Protein AF-A0A0F9JLM8-F1 (afdb_monomer)

Radius of gyration: 15.65 Å; Cα contacts (8 Å, |Δi|>4): 34; chains: 1; bounding box: 32×10×45 Å

Solvent-accessible surface area (backbone atoms only — not comparable to full-atom values): 3592 Å² total; per-residue (Å²): 130,60,71,68,59,53,53,54,50,46,53,54,49,53,53,49,44,53,51,44,53,53,51,37,50,54,38,53,62,56,21,60,75,23,52,88,80,38,49,70,55,21,52,50,32,50,53,53,43,52,54,45,48,55,52,40,51,55,48,51,56,50,55,76,74,109

Structure (mmCIF, N/CA/C/O backbone):
data_AF-A0A0F9JLM8-F1
#
_entry.id   AF-A0A0F9JLM8-F1
#
loop_
_atom_site.group_PDB
_atom_site.id
_atom_site.type_symbol
_atom_site.label_atom_id
_atom_site.label_alt_id
_atom_site.label_comp_id
_atom_site.label_asym_id
_atom_site.label_entity_id
_atom_site.label_seq_id
_atom_site.pdbx_PDB_ins_code
_atom_site.Cartn_x
_atom_site.Cartn_y
_atom_site.Cartn_z
_atom_site.occupancy
_atom_site.B_iso_or_equiv
_atom_site.auth_seq_id
_atom_site.auth_comp_id
_atom_site.auth_asym_id
_atom_site.auth_atom_id
_atom_site.pdbx_PDB_model_num
ATOM 1 N N . MET A 1 1 ? -18.770 -4.200 22.453 1.00 67.12 1 MET A N 1
ATOM 2 C CA . MET A 1 1 ? -17.327 -4.376 22.747 1.00 67.12 1 MET A CA 1
ATOM 3 C C . MET A 1 1 ? -16.904 -3.346 23.798 1.00 67.12 1 MET A C 1
ATOM 5 O O . MET A 1 1 ? -17.372 -2.217 23.699 1.00 67.12 1 MET A O 1
ATOM 9 N N . PRO A 1 2 ? -16.076 -3.696 24.802 1.00 82.94 2 PRO A N 1
ATOM 10 C CA . PRO A 1 2 ? -15.558 -2.734 25.783 1.00 82.94 2 PRO A CA 1
ATOM 11 C C . PRO A 1 2 ? -14.815 -1.574 25.102 1.00 82.94 2 PRO A C 1
ATOM 13 O O . PRO A 1 2 ? -14.047 -1.819 24.171 1.00 82.94 2 PRO A O 1
ATOM 16 N N . ARG A 1 3 ? -15.001 -0.330 25.570 1.00 80.00 3 ARG A N 1
ATOM 17 C CA . ARG A 1 3 ? -14.394 0.883 24.970 1.00 80.00 3 ARG A CA 1
ATOM 18 C C . ARG A 1 3 ? -12.877 0.765 24.768 1.00 80.00 3 ARG A C 1
ATOM 20 O O . ARG A 1 3 ? -12.373 1.128 23.713 1.00 80.00 3 ARG A O 1
ATOM 27 N N . GLN A 1 4 ? -12.172 0.178 25.736 1.00 83.44 4 GLN A N 1
ATOM 28 C CA . GLN A 1 4 ? -10.725 -0.049 25.667 1.00 83.44 4 GLN A CA 1
ATOM 29 C C . GLN A 1 4 ? -10.321 -0.969 24.502 1.00 83.44 4 GLN A C 1
ATOM 31 O O . GLN A 1 4 ? -9.335 -0.698 23.824 1.00 83.44 4 GLN A O 1
ATOM 36 N N . LYS A 1 5 ? -11.107 -2.019 24.225 1.00 87.81 5 LYS A N 1
ATOM 37 C CA . LYS A 1 5 ? -10.841 -2.948 23.116 1.00 87.81 5 LYS A CA 1
ATOM 38 C C . LYS A 1 5 ? -11.089 -2.293 21.754 1.00 87.81 5 LYS A C 1
ATOM 40 O O . LYS A 1 5 ? -10.296 -2.502 20.846 1.00 87.81 5 LYS A O 1
ATOM 45 N N . ARG A 1 6 ? -12.126 -1.451 21.626 1.00 88.75 6 ARG A N 1
ATOM 46 C CA . ARG A 1 6 ? -12.367 -0.668 20.396 1.00 88.75 6 ARG A CA 1
ATOM 47 C C . ARG A 1 6 ? -11.210 0.281 20.092 1.00 88.75 6 ARG A C 1
ATOM 49 O O . ARG A 1 6 ? -10.714 0.294 18.974 1.00 88.75 6 ARG A O 1
ATOM 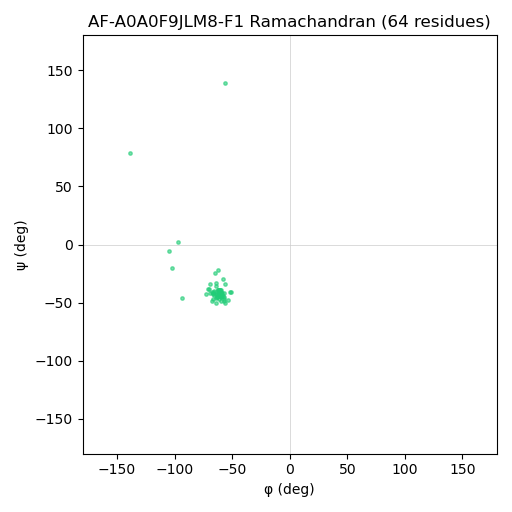56 N N . TRP A 1 7 ? -10.740 1.014 21.103 1.00 93.19 7 TRP A N 1
ATOM 57 C CA . TRP A 1 7 ? -9.607 1.928 20.944 1.00 93.19 7 TRP A CA 1
ATOM 58 C C . TRP A 1 7 ? -8.320 1.202 20.533 1.00 93.19 7 TRP A C 1
ATOM 60 O O . TRP A 1 7 ? -7.616 1.655 19.636 1.00 93.19 7 TRP A O 1
ATOM 70 N N . GLN A 1 8 ? -8.034 0.048 21.146 1.00 95.31 8 GLN A N 1
ATOM 71 C CA . GLN A 1 8 ? -6.875 -0.768 20.777 1.00 95.31 8 GLN A CA 1
ATOM 72 C C . GLN A 1 8 ? -6.935 -1.239 19.321 1.00 95.31 8 GLN A C 1
ATOM 74 O O . GLN A 1 8 ? -5.915 -1.187 18.640 1.00 95.31 8 GLN A O 1
ATOM 79 N N . ILE A 1 9 ? -8.107 -1.672 18.840 1.00 94.75 9 ILE A N 1
ATOM 80 C CA . ILE A 1 9 ? -8.275 -2.082 17.440 1.00 94.75 9 ILE A CA 1
ATOM 81 C C . ILE A 1 9 ? -8.042 -0.895 16.515 1.00 94.75 9 ILE A C 1
ATOM 83 O O . ILE A 1 9 ? -7.209 -1.002 15.622 1.00 94.75 9 ILE A O 1
ATOM 87 N N . LYS A 1 10 ? -8.697 0.244 16.773 1.00 95.56 10 LYS A N 1
ATOM 88 C CA . LYS A 1 10 ? -8.524 1.455 15.963 1.00 95.56 10 LYS A CA 1
ATOM 89 C C . LYS A 1 10 ? -7.050 1.843 15.841 1.00 95.56 10 LYS A C 1
ATOM 91 O O . LYS A 1 10 ? -6.555 1.976 14.732 1.00 95.56 10 LYS A O 1
ATOM 96 N N . ARG A 1 11 ? -6.318 1.864 16.961 1.00 96.75 11 ARG A N 1
ATOM 97 C CA . ARG A 1 11 ? -4.881 2.172 16.959 1.00 96.75 11 ARG A CA 1
ATOM 98 C C . ARG A 1 11 ? -4.063 1.212 16.090 1.00 96.75 11 ARG A C 1
ATOM 100 O O . ARG A 1 11 ? -3.162 1.647 15.388 1.00 96.75 11 ARG A O 1
ATOM 107 N N . ARG A 1 12 ? -4.347 -0.095 16.135 1.00 97.75 12 ARG A N 1
ATOM 108 C CA . ARG A 1 12 ? -3.637 -1.082 15.301 1.00 97.75 12 ARG A CA 1
ATOM 109 C C . ARG A 1 12 ? -3.974 -0.947 13.820 1.00 97.75 12 ARG A C 1
ATOM 111 O O . ARG A 1 12 ? -3.101 -1.176 12.991 1.00 97.75 12 ARG A O 1
ATOM 118 N N . LEU A 1 13 ? -5.209 -0.576 13.496 1.00 97.81 13 LEU A N 1
ATOM 119 C CA . LEU A 1 13 ? -5.615 -0.297 12.122 1.00 97.81 13 LEU A CA 1
ATOM 120 C C . LEU A 1 13 ? -4.947 0.988 11.601 1.00 97.81 13 LEU A C 1
ATOM 122 O O . LEU A 1 13 ? -4.409 0.969 10.500 1.00 97.81 13 LEU A O 1
ATOM 126 N N . ASP A 1 14 ? -4.863 2.045 12.416 1.00 97.81 14 ASP A N 1
ATOM 127 C CA . ASP A 1 14 ? -4.118 3.271 12.079 1.00 97.81 14 ASP A CA 1
ATOM 128 C C . ASP A 1 14 ? -2.623 2.971 11.825 1.00 97.81 14 ASP A C 1
ATOM 130 O O . ASP A 1 14 ? -2.036 3.432 10.844 1.00 97.81 14 ASP A O 1
ATOM 134 N N . GLU A 1 15 ? -2.000 2.150 12.683 1.00 98.19 15 GLU A N 1
ATOM 135 C CA . GLU A 1 15 ? -0.617 1.679 12.502 1.00 98.19 15 GLU A CA 1
ATOM 136 C C . GLU A 1 15 ? -0.450 0.901 11.177 1.00 98.19 15 GLU A C 1
ATOM 138 O O . GLU A 1 15 ? 0.553 1.076 10.480 1.00 98.19 15 GLU A O 1
ATOM 143 N N . ALA A 1 16 ? -1.435 0.076 10.800 1.00 98.19 16 ALA A N 1
ATOM 144 C CA . ALA A 1 16 ? -1.421 -0.675 9.544 1.00 98.19 16 ALA A CA 1
ATOM 145 C C . ALA A 1 16 ? -1.515 0.242 8.311 1.00 98.19 16 ALA A C 1
ATOM 147 O O . ALA A 1 16 ? -0.746 0.060 7.368 1.00 98.19 16 ALA A O 1
ATOM 148 N N . VAL A 1 17 ? -2.370 1.272 8.341 1.00 98.38 17 VAL A N 1
ATOM 149 C CA . VAL A 1 17 ? -2.443 2.301 7.284 1.00 98.38 17 VAL A CA 1
ATOM 150 C C . VAL A 1 17 ? -1.091 2.995 7.105 1.00 98.38 17 VAL A C 1
ATOM 152 O O . VAL A 1 17 ? -0.612 3.156 5.981 1.00 98.38 17 VAL A O 1
ATOM 155 N N . GLY A 1 18 ? -0.434 3.359 8.211 1.00 98.00 18 GLY A N 1
ATOM 156 C CA . GLY A 1 18 ? 0.905 3.949 8.179 1.00 98.00 18 GLY A CA 1
ATOM 157 C C . GLY A 1 18 ? 1.948 3.034 7.527 1.00 98.00 18 GLY A C 1
ATOM 158 O O . GLY A 1 18 ? 2.772 3.501 6.737 1.00 98.00 18 GLY A O 1
ATOM 159 N N . ALA A 1 19 ? 1.894 1.729 7.806 1.00 98.31 19 ALA A N 1
ATOM 160 C CA . ALA A 1 19 ? 2.776 0.747 7.181 1.00 98.31 19 ALA A CA 1
ATOM 161 C C . ALA A 1 19 ? 2.525 0.612 5.668 1.00 98.31 19 ALA A C 1
ATOM 163 O O . ALA A 1 19 ? 3.490 0.567 4.904 1.00 98.31 19 ALA A O 1
ATOM 164 N N . CYS A 1 20 ? 1.260 0.616 5.228 1.00 98.25 20 CYS A N 1
ATOM 165 C CA . CYS A 1 20 ? 0.905 0.620 3.805 1.00 98.25 20 CYS A CA 1
ATOM 166 C C . CYS A 1 20 ? 1.470 1.849 3.086 1.00 98.25 20 CYS A C 1
ATOM 168 O O . CYS A 1 20 ? 2.146 1.686 2.074 1.00 98.25 20 CYS A O 1
ATOM 170 N N . ASN A 1 21 ? 1.290 3.053 3.641 1.00 98.19 21 ASN A N 1
ATOM 171 C CA . ASN A 1 21 ? 1.832 4.285 3.051 1.00 98.19 21 ASN A CA 1
ATOM 172 C C . ASN A 1 21 ? 3.361 4.225 2.908 1.00 98.19 21 ASN A C 1
ATOM 174 O O . ASN A 1 21 ? 3.915 4.590 1.873 1.00 98.19 21 ASN A O 1
ATOM 178 N N . LYS A 1 22 ? 4.062 3.723 3.933 1.00 98.31 22 LYS A N 1
ATOM 179 C CA . LYS A 1 22 ? 5.521 3.576 3.877 1.00 98.31 22 LYS A CA 1
ATOM 180 C C . LYS A 1 22 ? 5.954 2.585 2.792 1.00 98.31 22 LYS A C 1
ATOM 182 O O . LYS A 1 22 ? 6.909 2.855 2.070 1.00 98.31 22 LYS A O 1
ATOM 187 N N . ALA A 1 23 ? 5.260 1.453 2.678 1.00 98.31 23 ALA A N 1
ATOM 188 C CA . ALA A 1 23 ? 5.528 0.471 1.633 1.00 98.31 23 ALA A CA 1
ATOM 189 C C . ALA A 1 23 ? 5.281 1.057 0.235 1.00 98.31 23 ALA A C 1
ATOM 191 O O . ALA A 1 23 ? 6.135 0.907 -0.633 1.00 98.31 23 ALA A O 1
ATOM 192 N N . GLN A 1 24 ? 4.171 1.777 0.036 1.00 98.31 24 GLN A N 1
ATOM 193 C CA . GLN A 1 24 ? 3.871 2.452 -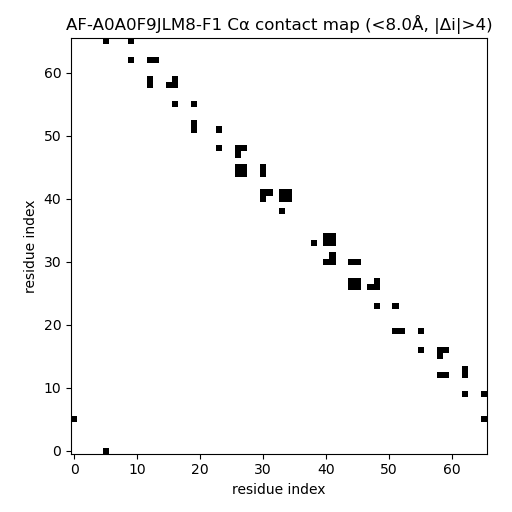1.228 1.00 98.31 24 GLN A CA 1
ATOM 194 C C . GLN A 1 24 ? 4.977 3.435 -1.621 1.00 98.31 24 GLN A C 1
ATOM 196 O O . GLN A 1 24 ? 5.450 3.365 -2.749 1.00 98.31 24 GLN A O 1
ATOM 201 N N . ASN A 1 25 ? 5.452 4.276 -0.696 1.00 98.00 25 ASN A N 1
ATOM 202 C CA . ASN A 1 25 ? 6.538 5.219 -0.982 1.00 98.00 25 ASN A CA 1
ATOM 203 C C . ASN A 1 25 ? 7.802 4.506 -1.479 1.00 98.00 25 ASN A C 1
ATOM 205 O O . ASN A 1 25 ? 8.326 4.861 -2.528 1.00 98.00 25 ASN A O 1
ATOM 209 N N . HIS A 1 26 ? 8.247 3.453 -0.785 1.00 98.12 26 HIS A N 1
ATOM 210 C CA . HIS A 1 26 ? 9.428 2.695 -1.205 1.00 98.12 26 HIS A CA 1
ATOM 211 C C . HIS A 1 26 ? 9.253 2.031 -2.576 1.00 98.12 26 HIS A C 1
ATOM 213 O O . HIS A 1 26 ? 10.196 1.999 -3.364 1.00 98.12 26 HIS A O 1
ATOM 219 N N . LEU A 1 27 ? 8.062 1.505 -2.871 1.00 97.88 27 LEU A N 1
ATOM 220 C CA . LEU A 1 27 ? 7.767 0.872 -4.158 1.00 97.88 27 LEU A CA 1
ATOM 221 C C . LEU A 1 27 ? 7.702 1.891 -5.299 1.00 97.88 27 LEU A C 1
ATOM 223 O O . LEU A 1 27 ? 8.177 1.590 -6.386 1.00 97.88 27 LEU A O 1
ATOM 227 N N . VAL A 1 28 ? 7.149 3.084 -5.061 1.00 97.44 28 VAL A N 1
ATOM 228 C CA . VAL A 1 28 ? 7.106 4.168 -6.055 1.00 97.44 28 VAL A CA 1
ATOM 229 C C . VAL A 1 28 ? 8.509 4.695 -6.342 1.00 97.44 28 VAL A C 1
ATOM 231 O O . VAL A 1 28 ? 8.885 4.788 -7.508 1.00 97.44 28 VAL A O 1
ATOM 234 N N . GLU A 1 29 ? 9.283 4.992 -5.292 1.00 96.56 29 GLU A N 1
ATOM 235 C CA . GLU A 1 29 ? 10.675 5.446 -5.405 1.00 96.56 29 GLU A CA 1
ATOM 236 C C . GLU A 1 29 ? 11.513 4.430 -6.185 1.00 96.56 29 GLU A C 1
ATOM 238 O O . GLU A 1 29 ? 12.157 4.787 -7.165 1.00 96.56 29 GLU A O 1
ATOM 243 N N . THR A 1 30 ? 11.437 3.151 -5.803 1.00 96.50 30 THR A N 1
ATOM 244 C CA . THR A 1 30 ? 12.184 2.081 -6.480 1.00 96.50 30 THR A CA 1
ATOM 245 C C . THR A 1 30 ? 11.677 1.851 -7.900 1.00 96.50 30 THR A C 1
ATOM 247 O O . THR A 1 30 ? 12.471 1.630 -8.804 1.00 96.50 30 THR A O 1
ATOM 250 N N . GLY A 1 31 ? 10.361 1.887 -8.121 1.00 96.88 31 GLY A N 1
ATOM 251 C CA . GLY A 1 31 ? 9.760 1.643 -9.429 1.00 96.88 31 GLY A CA 1
ATOM 252 C C . GLY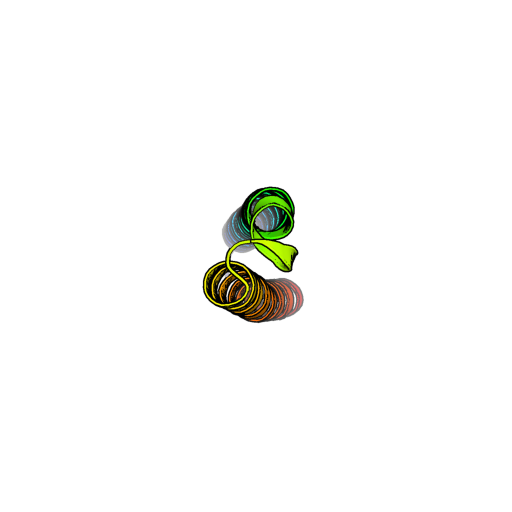 A 1 31 ? 10.185 2.676 -10.469 1.00 96.88 31 GLY A C 1
ATOM 253 O O . GLY A 1 31 ? 10.470 2.296 -11.603 1.00 96.88 31 GLY A O 1
ATOM 254 N N . HIS A 1 32 ? 10.298 3.951 -10.081 1.00 95.88 32 HIS A N 1
ATOM 255 C CA . HIS A 1 32 ? 10.747 5.031 -10.970 1.00 95.88 32 HIS A CA 1
ATOM 256 C C . HIS A 1 32 ? 12.118 4.762 -11.605 1.00 95.88 32 HIS A C 1
ATOM 258 O O . HIS A 1 32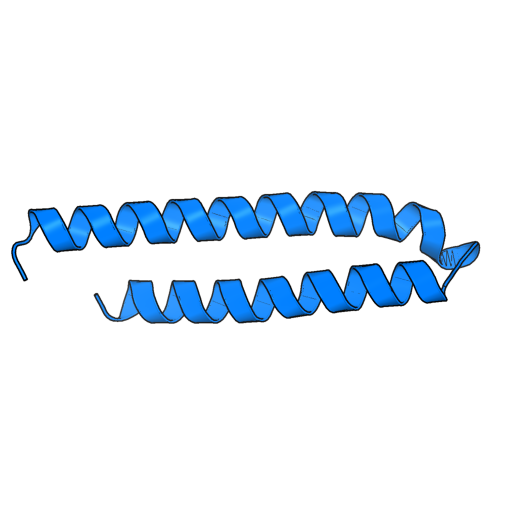 ? 12.315 5.095 -12.772 1.00 95.88 32 HIS A O 1
ATOM 264 N N . ASP A 1 33 ? 13.031 4.088 -10.898 1.00 96.19 33 ASP A N 1
ATOM 265 C CA . ASP A 1 33 ? 14.349 3.728 -11.442 1.00 96.19 33 ASP A CA 1
ATOM 266 C C . ASP A 1 33 ? 14.254 2.790 -12.662 1.00 96.19 33 ASP A C 1
ATOM 268 O O . ASP A 1 33 ? 15.173 2.729 -13.482 1.00 96.19 33 ASP A O 1
ATOM 272 N N . TYR A 1 34 ? 13.136 2.071 -12.812 1.00 95.44 34 TYR A N 1
ATOM 273 C CA . TYR A 1 34 ? 12.917 1.089 -13.874 1.00 95.44 34 TYR A CA 1
ATOM 274 C C . TYR A 1 34 ? 11.975 1.568 -14.984 1.00 95.44 34 TYR A C 1
ATOM 276 O O . TYR A 1 34 ? 11.872 0.874 -15.992 1.00 95.44 34 TYR A O 1
ATOM 284 N N . GLU A 1 35 ? 11.344 2.743 -14.866 1.00 93.81 35 GLU A N 1
ATOM 285 C CA . GLU A 1 35 ? 10.300 3.224 -15.795 1.00 93.81 35 GLU A CA 1
ATOM 286 C C . GLU A 1 35 ? 10.728 3.173 -17.272 1.00 93.81 35 GLU A C 1
ATOM 288 O O . GLU A 1 35 ? 9.964 2.761 -18.142 1.00 93.81 35 GLU A O 1
ATOM 293 N N . THR A 1 36 ? 11.975 3.545 -17.561 1.00 94.88 36 THR A N 1
ATOM 294 C CA . THR A 1 36 ? 12.506 3.581 -18.935 1.00 94.88 36 THR A CA 1
ATOM 295 C C . THR A 1 36 ? 13.399 2.392 -19.286 1.00 94.88 36 THR A C 1
ATOM 297 O O . THR A 1 36 ? 13.602 2.111 -20.467 1.00 94.88 36 THR A O 1
ATOM 300 N N . ILE A 1 37 ? 13.942 1.697 -18.281 1.00 95.50 37 ILE A N 1
ATOM 301 C CA . ILE A 1 37 ? 14.950 0.640 -18.457 1.00 95.50 37 ILE A CA 1
ATOM 302 C C . ILE A 1 37 ? 14.280 -0.736 -18.540 1.00 95.50 37 ILE A C 1
ATOM 304 O O . ILE A 1 37 ? 14.591 -1.527 -19.429 1.00 95.50 37 ILE A O 1
ATOM 308 N N . HIS A 1 38 ? 13.344 -0.999 -17.628 1.00 95.75 38 HIS A N 1
ATOM 309 C CA . HIS A 1 38 ? 12.589 -2.245 -17.512 1.00 95.75 38 HIS A CA 1
ATOM 310 C C . HIS A 1 38 ? 11.116 -1.921 -17.209 1.00 95.75 38 HIS A C 1
ATOM 312 O O . HIS A 1 38 ? 10.689 -1.999 -16.052 1.00 95.75 38 HIS A O 1
ATOM 318 N N . PRO A 1 39 ? 10.328 -1.528 -18.232 1.00 95.12 39 PRO A N 1
ATOM 319 C CA . PRO A 1 39 ? 8.936 -1.115 -18.046 1.00 95.12 39 PRO A CA 1
ATOM 320 C C . PRO A 1 39 ? 8.060 -2.193 -17.397 1.00 95.12 39 PRO A C 1
ATOM 322 O O . PRO A 1 39 ? 7.144 -1.881 -16.650 1.00 95.12 39 PRO A O 1
ATOM 325 N N . ASP A 1 40 ? 8.381 -3.469 -17.607 1.00 97.62 40 ASP A N 1
ATOM 326 C CA . ASP A 1 40 ? 7.716 -4.605 -16.971 1.00 97.62 40 ASP A CA 1
ATOM 327 C C . ASP A 1 40 ? 7.895 -4.623 -15.444 1.00 97.62 40 ASP A C 1
ATOM 329 O O . ASP A 1 40 ? 6.972 -4.979 -14.707 1.00 97.62 40 ASP A O 1
ATOM 333 N N . TYR A 1 41 ? 9.059 -4.198 -14.945 1.00 97.06 41 TYR A N 1
ATOM 334 C CA . TYR A 1 41 ? 9.287 -4.048 -13.507 1.00 97.06 41 TYR A CA 1
ATOM 335 C C . TYR A 1 41 ? 8.533 -2.839 -12.964 1.00 97.06 41 TYR A C 1
ATOM 337 O O . TYR A 1 41 ? 7.900 -2.946 -11.915 1.00 97.06 41 TYR A O 1
ATOM 345 N N . TYR A 1 42 ? 8.549 -1.714 -13.683 1.00 97.50 42 TYR A N 1
ATOM 346 C CA . TYR A 1 42 ? 7.752 -0.538 -13.328 1.00 97.50 42 TYR A CA 1
ATOM 347 C C . TYR A 1 42 ? 6.253 -0.868 -13.230 1.00 97.50 42 TYR A C 1
ATOM 349 O O . TYR A 1 42 ? 5.600 -0.515 -12.242 1.00 97.50 42 TYR A O 1
ATOM 357 N N . ASP A 1 43 ? 5.722 -1.618 -14.197 1.00 97.38 43 ASP A N 1
ATOM 358 C CA . ASP A 1 43 ? 4.336 -2.086 -14.201 1.00 97.38 43 ASP A CA 1
ATOM 359 C C . ASP A 1 43 ? 4.052 -2.994 -12.996 1.00 97.38 43 ASP A C 1
ATOM 361 O O . ASP A 1 43 ? 3.027 -2.843 -12.323 1.00 97.38 43 ASP A O 1
ATOM 365 N N . ALA A 1 44 ? 4.981 -3.896 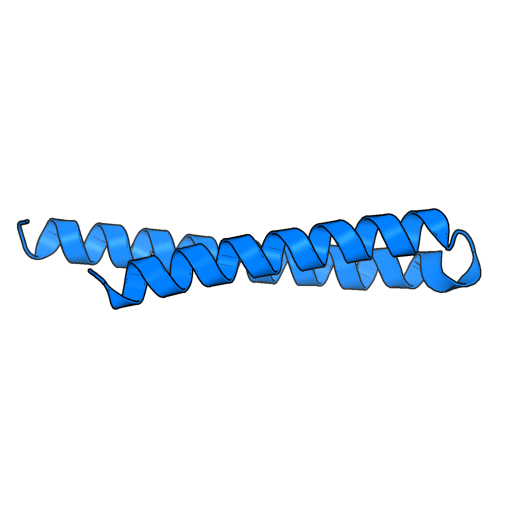-12.660 1.00 98.12 44 ALA A N 1
ATOM 366 C CA . ALA A 1 44 ? 4.863 -4.749 -11.481 1.00 98.12 44 ALA A CA 1
ATOM 367 C C . ALA A 1 44 ? 4.848 -3.937 -10.171 1.00 98.12 44 ALA A C 1
ATOM 369 O O . ALA A 1 44 ? 3.993 -4.175 -9.315 1.00 98.12 44 ALA A O 1
ATOM 370 N N . PHE A 1 45 ? 5.736 -2.948 -10.014 1.00 98.06 45 PHE A N 1
ATOM 371 C CA . PHE A 1 45 ? 5.730 -2.039 -8.861 1.00 98.06 45 PHE A CA 1
ATOM 372 C C . PHE A 1 45 ? 4.408 -1.274 -8.760 1.00 98.06 45 PHE A C 1
ATOM 374 O O . PHE A 1 45 ? 3.803 -1.218 -7.686 1.00 98.06 45 PHE A O 1
ATOM 381 N N . THR A 1 46 ? 3.920 -0.753 -9.885 1.00 97.62 46 THR A N 1
ATOM 382 C CA . THR A 1 46 ? 2.652 -0.022 -9.967 1.00 97.62 46 THR A CA 1
ATOM 383 C C . THR A 1 46 ? 1.470 -0.896 -9.551 1.00 97.62 46 THR A C 1
ATOM 385 O O . THR A 1 46 ? 0.638 -0.469 -8.746 1.00 97.62 46 THR A O 1
ATOM 388 N N . ALA A 1 47 ? 1.419 -2.147 -10.016 1.00 98.25 47 ALA A N 1
ATOM 389 C CA . ALA A 1 47 ? 0.380 -3.098 -9.632 1.00 98.25 47 ALA A CA 1
ATOM 390 C C . ALA A 1 47 ? 0.385 -3.388 -8.118 1.00 98.25 47 ALA A C 1
ATOM 392 O O . ALA A 1 47 ? -0.675 -3.448 -7.490 1.00 98.25 47 ALA A O 1
ATOM 393 N N . ILE A 1 48 ? 1.566 -3.516 -7.501 1.00 98.25 48 ILE A N 1
ATOM 394 C CA . ILE A 1 48 ? 1.681 -3.716 -6.047 1.00 98.25 48 ILE A CA 1
ATOM 395 C C . ILE A 1 48 ? 1.199 -2.471 -5.288 1.00 98.25 48 ILE A C 1
ATOM 397 O O . ILE A 1 48 ? 0.462 -2.600 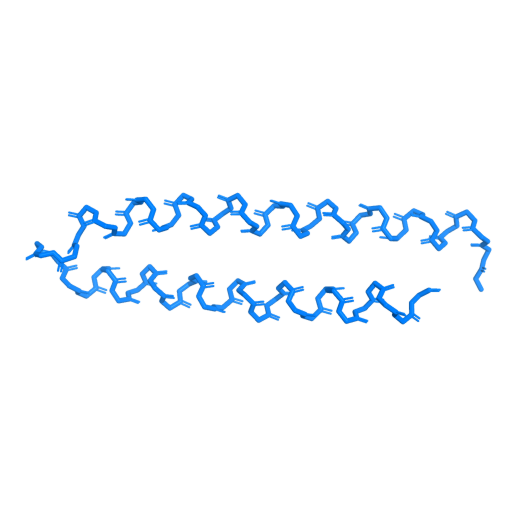-4.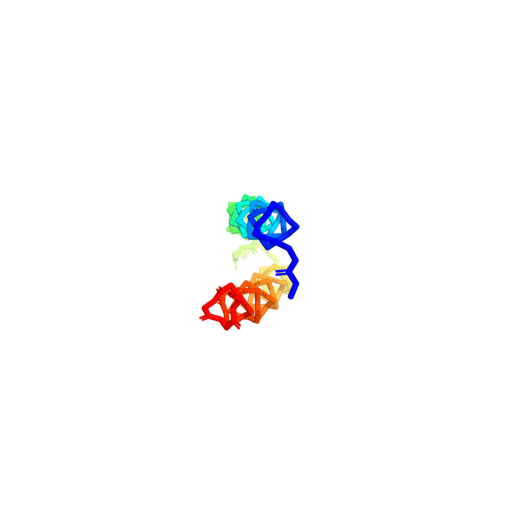308 1.00 98.25 48 ILE A O 1
ATOM 401 N N . VAL A 1 49 ? 1.565 -1.266 -5.737 1.00 98.44 49 VAL A N 1
ATOM 402 C CA 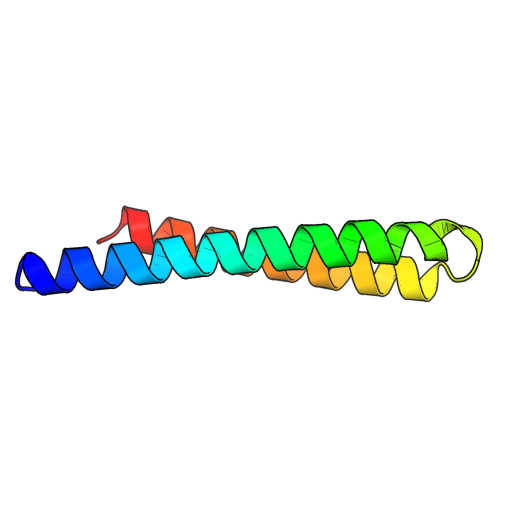. VAL A 1 49 ? 1.116 -0.001 -5.124 1.00 98.44 49 VAL A CA 1
ATOM 403 C C . VAL A 1 49 ? -0.408 0.122 -5.161 1.00 98.44 49 VAL A C 1
ATOM 405 O O . VAL A 1 49 ? -1.011 0.485 -4.148 1.00 98.44 49 VAL A O 1
ATOM 408 N N . GLN A 1 50 ? -1.035 -0.237 -6.285 1.00 98.19 50 GLN A N 1
ATOM 409 C CA . GLN A 1 50 ? -2.494 -0.261 -6.426 1.00 98.19 50 GLN A CA 1
ATOM 410 C C . GLN A 1 50 ? -3.147 -1.277 -5.480 1.00 98.19 50 GLN A C 1
ATOM 412 O O . GLN A 1 50 ? -4.140 -0.964 -4.826 1.00 98.19 50 GLN A O 1
ATOM 417 N N . ALA A 1 51 ? -2.577 -2.478 -5.350 1.00 98.44 51 ALA A N 1
ATOM 418 C CA . ALA A 1 51 ? -3.082 -3.481 -4.414 1.00 98.44 51 ALA A CA 1
ATOM 419 C C . ALA A 1 51 ? -3.004 -3.000 -2.953 1.00 98.44 51 ALA A C 1
ATOM 421 O O . ALA A 1 51 ? -3.936 -3.220 -2.178 1.00 98.44 51 ALA A O 1
ATOM 422 N N . LEU A 1 52 ? -1.924 -2.305 -2.577 1.00 98.25 52 LEU A N 1
ATOM 423 C CA . LEU A 1 52 ? -1.798 -1.695 -1.251 1.00 98.25 52 LEU A CA 1
ATOM 424 C C . LEU A 1 52 ? -2.834 -0.592 -1.011 1.00 98.25 52 LEU A C 1
ATOM 426 O O . LEU A 1 52 ? -3.306 -0.465 0.118 1.00 98.25 52 LEU A O 1
ATOM 430 N N . GLU A 1 53 ? -3.226 0.155 -2.046 1.00 98.19 53 GLU A N 1
ATOM 431 C CA . GLU A 1 53 ? -4.285 1.165 -1.934 1.00 98.19 53 GLU A CA 1
ATOM 432 C C . GLU A 1 53 ? -5.630 0.517 -1.593 1.00 98.19 53 GLU A C 1
ATOM 434 O O . GLU A 1 53 ? -6.280 0.918 -0.632 1.00 98.19 53 GLU A O 1
ATOM 439 N N . LEU A 1 54 ? -5.989 -0.571 -2.283 1.00 98.06 54 LEU A N 1
ATOM 440 C CA . LEU A 1 54 ? -7.219 -1.321 -1.999 1.00 98.06 54 LEU A CA 1
ATOM 441 C C . LEU A 1 54 ? -7.244 -1.876 -0.567 1.00 98.06 54 LEU A C 1
ATOM 443 O O . LEU A 1 54 ? -8.281 -1.861 0.100 1.00 98.06 54 LEU A O 1
ATOM 447 N N . VAL A 1 55 ? -6.101 -2.362 -0.074 1.00 98.12 55 VAL A N 1
ATOM 448 C CA . VAL A 1 55 ? -5.970 -2.826 1.315 1.00 98.12 55 VAL A CA 1
ATOM 449 C C . VAL A 1 55 ? -6.140 -1.663 2.293 1.00 98.12 55 VAL A C 1
ATOM 451 O O . VAL A 1 55 ? -6.851 -1.805 3.290 1.00 98.12 55 VAL A O 1
ATOM 454 N N . LYS A 1 56 ? -5.529 -0.508 2.012 1.00 97.94 56 LYS A N 1
ATOM 455 C CA . LYS A 1 56 ? -5.638 0.698 2.840 1.00 97.94 56 LYS A CA 1
ATOM 456 C C . LYS A 1 56 ? -7.084 1.189 2.926 1.00 97.94 56 LYS A C 1
ATOM 458 O O . LYS A 1 56 ? -7.561 1.465 4.026 1.00 97.94 56 LYS A O 1
ATOM 463 N N . ASP A 1 57 ? -7.801 1.205 1.808 1.00 98.06 57 ASP A N 1
ATOM 464 C CA . ASP A 1 57 ? -9.218 1.571 1.758 1.00 98.06 57 ASP A CA 1
ATOM 465 C C . ASP A 1 57 ? -10.082 0.609 2.576 1.00 98.06 57 ASP A C 1
ATOM 467 O O . ASP A 1 57 ? -10.930 1.038 3.359 1.00 98.06 57 ASP A O 1
ATOM 471 N N . ALA A 1 58 ? -9.839 -0.700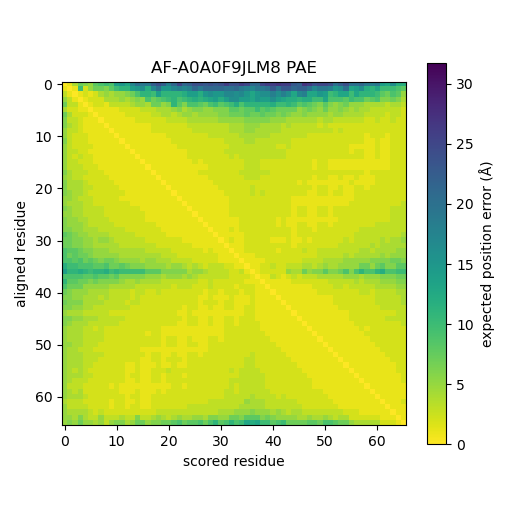 2.472 1.00 98.12 58 ALA A N 1
ATOM 472 C CA . ALA A 1 58 ? -10.539 -1.692 3.286 1.00 98.12 58 ALA A CA 1
ATOM 473 C C . ALA A 1 58 ? -10.297 -1.487 4.795 1.00 98.12 58 ALA A C 1
ATOM 475 O O . ALA A 1 58 ? -11.225 -1.628 5.596 1.00 98.12 58 ALA A O 1
ATOM 476 N N . ILE A 1 59 ? -9.071 -1.122 5.188 1.00 97.81 59 ILE A N 1
ATOM 477 C CA . ILE A 1 59 ? -8.733 -0.809 6.582 1.00 97.81 59 ILE A CA 1
ATOM 478 C C . ILE A 1 59 ? -9.449 0.467 7.044 1.00 97.81 59 ILE A C 1
ATOM 480 O O . ILE A 1 59 ? -10.061 0.455 8.113 1.00 97.81 59 ILE A O 1
ATOM 484 N N . ASN A 1 60 ? -9.419 1.540 6.248 1.00 97.31 60 ASN A N 1
ATOM 485 C CA . ASN A 1 60 ? -10.096 2.801 6.566 1.00 97.31 60 ASN A CA 1
ATOM 486 C C . ASN A 1 60 ? -11.607 2.606 6.722 1.00 97.31 60 ASN A C 1
ATOM 488 O O . ASN A 1 60 ? -12.180 3.026 7.726 1.00 97.31 60 ASN A O 1
ATOM 492 N N . ASN A 1 61 ? -12.228 1.856 5.808 1.00 97.50 61 ASN A N 1
ATOM 493 C CA . ASN A 1 61 ? -13.634 1.481 5.915 1.00 97.50 61 ASN A CA 1
ATOM 494 C C . ASN A 1 61 ? -13.920 0.742 7.231 1.00 97.50 61 ASN A C 1
ATOM 496 O O . ASN A 1 61 ? -14.925 1.003 7.888 1.00 97.50 61 ASN A O 1
ATOM 500 N N . LEU A 1 62 ? -13.045 -0.169 7.669 1.00 96.31 62 LEU A N 1
ATOM 501 C CA . LEU A 1 62 ? -13.222 -0.842 8.957 1.00 96.31 62 LEU A CA 1
ATOM 502 C C . LEU A 1 62 ? -13.093 0.131 10.142 1.00 96.31 62 LEU A C 1
ATOM 504 O O . LEU A 1 62 ? -13.876 0.031 11.085 1.00 96.31 62 LEU A O 1
ATOM 508 N N . ILE A 1 63 ? -12.148 1.074 10.101 1.00 94.56 63 ILE A N 1
ATOM 509 C CA . ILE A 1 63 ? -11.969 2.098 11.145 1.00 94.56 63 ILE A CA 1
ATOM 510 C C . ILE A 1 63 ? -13.227 2.960 11.302 1.00 94.56 63 ILE A C 1
ATOM 512 O O . ILE A 1 63 ? -13.622 3.250 12.431 1.00 94.56 63 ILE A O 1
ATOM 516 N N . GLU A 1 64 ? -13.857 3.358 10.195 1.00 94.19 64 GLU A N 1
ATOM 517 C CA . GLU A 1 64 ? -15.080 4.173 10.194 1.00 94.19 64 GLU A CA 1
ATOM 518 C C . GLU A 1 64 ? -16.287 3.448 10.809 1.00 94.19 64 GLU A C 1
ATOM 520 O O . GLU A 1 64 ? -17.197 4.088 11.336 1.00 94.19 64 GLU A O 1
ATOM 525 N N . ASN A 1 65 ? -16.275 2.112 10.793 1.00 91.75 65 ASN A N 1
ATOM 526 C CA . ASN A 1 65 ? -17.369 1.266 11.268 1.00 91.75 65 ASN A CA 1
ATOM 527 C C . ASN A 1 65 ? -17.196 0.742 12.717 1.00 91.75 65 ASN A C 1
ATOM 529 O O . ASN A 1 65 ? -18.049 -0.017 13.193 1.00 91.75 65 ASN A O 1
ATOM 533 N N . ILE A 1 66 ? -16.120 1.111 13.432 1.00 88.00 66 ILE A N 1
ATOM 534 C CA . ILE A 1 66 ? -15.810 0.663 14.817 1.00 88.00 66 ILE A CA 1
ATOM 535 C C . ILE A 1 66 ? -16.135 1.725 15.875 1.00 88.00 66 ILE A C 1
ATOM 537 O O . ILE A 1 66 ? -16.762 1.350 16.907 1.00 88.00 66 ILE A O 1
#

Sequence (66 aa):
MPRQKRWQIKRRLDEAVGACNKAQNHLVETGHDYETIHPDYYDAFTAIVQALELVKDAINNLIENI

Secondary structure (DSSP, 8-state):
--HHHHHHHHHHHHHHHHHHHHHHHHHHHHHHTTTTT-HHHHHHHHHHHHHHHHHHHHHHHHHHT-

pLDDT: mean 95.52, std 5.21, range [67.12, 98.44]

Nearest PDB structures (foldseek):
  4abm-assembly1_B  TM=9.528E-01  e=4.081E+00  Homo sapiens
  5j45-assembly1_A  TM=9.624E-01  e=3.819E+00  Drosophila melanogaster

Organism: NCBI:txid412755

Foldseek 3Di:
DPPVVLVVLLVVLVVLLVVLVVLLVVLQVVLVVCVPPPVVSVVVSVVVNVVSVVVSVVSVVVSVVD

Mean predicted aligned error: 3.22 Å